Protein AF-A0A2E7H9C2-F1 (afdb_monomer)

pLDDT: mean 80.18, std 17.31, range [38.19, 96.38]

Solvent-accessible surface area (backbone atoms only — not comparable to full-atom values): 8524 Å² total; per-residue (Å²): 131,88,81,75,85,48,70,63,47,71,65,43,52,53,50,39,52,52,50,40,55,50,52,52,50,52,54,51,49,31,73,71,43,89,61,72,64,48,72,54,57,83,50,72,47,76,43,76,52,49,62,46,78,76,65,70,50,85,51,72,70,55,52,54,50,48,55,49,40,53,49,53,40,32,76,72,52,27,32,47,80,37,50,78,43,101,85,47,60,68,40,28,37,26,42,30,72,61,22,54,49,48,24,54,53,50,51,51,34,56,74,71,67,46,53,87,79,56,48,32,51,66,49,53,61,43,57,46,60,53,50,63,59,59,69,66,66,68,76,74,73,78,77,84,85,126

Nearest PDB structures (foldseek):
  1yyv-assembly1_B  TM=6.062E-01  e=1.058E-01  Salmonella enterica subsp. enterica serovar Typhimurium str. LT2
  4rgr-assembly1_A  TM=4.560E-01  e=7.244E-02  Acinetobacter baylyi ADP1
  5cyv-assembly1_B  TM=5.109E-01  e=3.989E-01  Rhodococcus jostii RHA1
  2fbh-assembly1_A  TM=4.195E-01  e=2.563E-01  Pseudomonas aeruginosa
  3q5f-assembly1_B  TM=5.216E-01  e=7.045E-01  Salmonella enterica subsp. enterica serovar Typhimurium

Foldseek 3Di:
DPPPWDFQDPLLLLVLVLVVVVLVVLVVCLVPDPDCSVVDDQQVDWAFDDCCVSPVDPDPVVVVVNVVSVVVCVVVVQKDFDAPDPPHDRTTIGGDPVNVQLSVLSVVCVVVVVVVVRGTVVSSVVVVVVVVVVVPPPVPPPPPDD

Structure (mmCIF, N/CA/C/O backbone):
data_AF-A0A2E7H9C2-F1
#
_entry.id   AF-A0A2E7H9C2-F1
#
loop_
_atom_site.group_PDB
_atom_site.id
_atom_site.type_symbol
_atom_site.label_atom_id
_atom_site.label_alt_id
_atom_site.label_comp_id
_atom_site.label_asym_id
_atom_site.label_entity_id
_atom_site.label_seq_id
_atom_site.pdbx_PDB_ins_code
_atom_site.Cartn_x
_atom_site.Cartn_y
_atom_site.Cartn_z
_atom_site.occupancy
_atom_site.B_iso_or_equiv
_atom_site.auth_seq_id
_atom_site.auth_comp_id
_atom_site.auth_asym_id
_atom_site.auth_atom_id
_atom_site.pdbx_PDB_model_num
ATOM 1 N N . MET A 1 1 ? -21.115 -3.911 -6.711 1.00 40.00 1 MET A N 1
ATOM 2 C CA . MET A 1 1 ? -19.843 -4.028 -5.960 1.00 40.00 1 MET A CA 1
ATOM 3 C C . MET A 1 1 ? -20.123 -4.608 -4.580 1.00 40.00 1 MET A C 1
ATOM 5 O O . MET A 1 1 ? -21.085 -4.186 -3.949 1.00 40.00 1 MET A O 1
ATOM 9 N N . LYS A 1 2 ? -19.351 -5.605 -4.121 1.00 38.19 2 LYS A N 1
ATOM 10 C CA . LYS A 1 2 ? -19.465 -6.112 -2.742 1.00 38.19 2 LYS A CA 1
ATOM 11 C C . LYS A 1 2 ? -18.921 -5.033 -1.802 1.00 38.19 2 LYS A C 1
ATOM 13 O O . LYS A 1 2 ? -17.717 -4.818 -1.775 1.00 38.19 2 LYS A O 1
ATOM 18 N N . LYS A 1 3 ? -19.801 -4.354 -1.061 1.00 41.44 3 LYS A N 1
ATOM 19 C CA . LYS A 1 3 ? -19.412 -3.408 -0.006 1.00 41.44 3 LYS A CA 1
ATOM 20 C C . LYS A 1 3 ? -18.798 -4.204 1.144 1.00 41.44 3 LYS A C 1
ATOM 22 O O . LYS A 1 3 ? -19.516 -4.762 1.974 1.00 41.44 3 LYS A O 1
ATOM 27 N N . PHE A 1 4 ? -17.477 -4.342 1.148 1.00 47.00 4 PHE A N 1
ATOM 28 C CA . PHE A 1 4 ? -16.768 -4.914 2.284 1.00 47.00 4 PHE A CA 1
ATOM 29 C C . PHE A 1 4 ? -16.850 -3.907 3.435 1.00 47.00 4 PHE A C 1
ATOM 31 O O . PHE A 1 4 ? -16.056 -2.978 3.516 1.00 47.00 4 PHE A O 1
ATOM 38 N N . ARG A 1 5 ? -17.816 -4.086 4.339 1.00 54.50 5 ARG A N 1
ATOM 39 C CA . ARG A 1 5 ? -17.854 -3.355 5.610 1.00 54.50 5 ARG A CA 1
ATOM 40 C C . ARG A 1 5 ? -16.732 -3.888 6.491 1.00 54.50 5 ARG A C 1
ATOM 42 O O . ARG A 1 5 ? -16.794 -5.030 6.941 1.00 54.50 5 ARG A O 1
ATOM 49 N N . GLY A 1 6 ? -15.688 -3.099 6.703 1.00 68.94 6 GLY A N 1
ATOM 50 C CA . GLY A 1 6 ? -14.567 -3.520 7.534 1.00 68.94 6 GLY A CA 1
ATOM 51 C C . GLY A 1 6 ? -13.806 -2.332 8.090 1.00 68.94 6 GLY A C 1
ATOM 52 O O . GLY A 1 6 ? -13.495 -1.402 7.346 1.00 68.94 6 GLY A O 1
ATOM 53 N N . LYS A 1 7 ? -13.497 -2.398 9.388 1.00 82.88 7 LYS A N 1
ATOM 54 C CA . LYS A 1 7 ? -12.531 -1.501 10.023 1.00 82.88 7 LYS A CA 1
ATOM 55 C C . LYS A 1 7 ? -11.180 -1.617 9.319 1.00 82.88 7 LYS A C 1
ATOM 57 O O . LYS A 1 7 ? -10.784 -2.715 8.916 1.00 82.88 7 LYS A O 1
ATOM 62 N N . ILE A 1 8 ? -10.472 -0.503 9.210 1.00 87.12 8 ILE A N 1
ATOM 63 C CA . ILE A 1 8 ? -9.101 -0.458 8.717 1.00 87.12 8 ILE A CA 1
ATOM 64 C C . ILE A 1 8 ? -8.202 -0.926 9.861 1.00 87.12 8 ILE A C 1
ATOM 66 O O . ILE A 1 8 ? -8.092 -0.282 10.900 1.00 87.12 8 ILE A O 1
ATOM 70 N N . SER A 1 9 ? -7.585 -2.090 9.696 1.00 91.25 9 SER A N 1
ATOM 71 C CA . SER A 1 9 ? -6.626 -2.620 10.671 1.00 91.25 9 SER A CA 1
ATOM 72 C C . SER A 1 9 ? -5.330 -1.807 10.684 1.00 91.25 9 SER A C 1
ATOM 74 O O . SER A 1 9 ? -4.951 -1.242 9.660 1.00 91.25 9 SER A O 1
ATOM 76 N N . SER A 1 10 ? -4.586 -1.836 11.794 1.00 90.94 10 SER A N 1
ATOM 77 C CA . SER A 1 10 ? -3.263 -1.195 11.885 1.00 90.94 10 SER A CA 1
ATOM 78 C C . SER A 1 10 ? -2.330 -1.614 10.747 1.00 90.94 10 SER A C 1
ATOM 80 O O . SER A 1 10 ? -1.752 -0.776 10.077 1.00 90.94 10 SER A O 1
ATOM 82 N N . THR A 1 11 ? -2.291 -2.906 10.411 1.00 93.62 11 THR A N 1
ATOM 83 C CA . THR A 1 11 ? -1.487 -3.406 9.283 1.00 93.62 11 THR A CA 1
ATOM 84 C C . THR A 1 11 ? -1.940 -2.858 7.929 1.00 93.62 11 THR A C 1
ATOM 86 O O . THR A 1 11 ? -1.126 -2.713 7.026 1.00 93.62 11 THR A O 1
ATOM 89 N N . GLN A 1 12 ? -3.232 -2.578 7.743 1.00 93.88 12 GLN A N 1
ATOM 90 C CA . GLN A 1 12 ? -3.695 -1.912 6.523 1.00 93.88 12 GLN A CA 1
ATOM 91 C C . GLN A 1 12 ? -3.286 -0.439 6.512 1.00 93.88 12 GLN A C 1
ATOM 93 O O . GLN A 1 12 ? -2.855 0.022 5.464 1.00 93.88 12 GLN A O 1
ATOM 98 N N . ARG A 1 13 ? -3.346 0.258 7.655 1.00 93.19 13 ARG A N 1
ATOM 99 C CA . ARG A 1 13 ? -2.834 1.633 7.798 1.00 93.19 13 ARG A CA 1
ATOM 100 C C . ARG A 1 13 ? -1.343 1.704 7.452 1.00 93.19 13 ARG A C 1
ATOM 102 O O . ARG A 1 13 ? -0.955 2.534 6.640 1.00 93.19 13 ARG A O 1
ATOM 109 N N . ASP A 1 14 ? -0.539 0.761 7.948 1.00 94.38 14 ASP A N 1
ATOM 110 C CA . ASP A 1 14 ? 0.889 0.670 7.612 1.00 94.38 14 ASP A CA 1
ATOM 111 C C . ASP A 1 14 ? 1.111 0.499 6.104 1.00 94.38 14 ASP A C 1
ATOM 113 O O . ASP A 1 14 ? 1.962 1.162 5.512 1.00 94.38 14 ASP A O 1
ATOM 117 N N . ILE A 1 15 ? 0.335 -0.382 5.459 1.00 95.88 15 ILE A N 1
ATOM 118 C CA . ILE A 1 15 ? 0.437 -0.595 4.011 1.00 95.88 15 ILE A CA 1
ATOM 119 C C . ILE A 1 15 ? -0.008 0.658 3.247 1.00 95.88 15 ILE A C 1
ATOM 121 O O . ILE A 1 15 ? 0.640 1.000 2.265 1.00 95.88 15 ILE A O 1
ATOM 125 N N . LEU A 1 16 ? -1.051 1.369 3.688 1.00 94.81 16 LEU A N 1
ATOM 126 C CA . LEU A 1 16 ? -1.471 2.635 3.074 1.00 94.81 16 LEU A CA 1
ATOM 127 C C . LEU A 1 16 ? -0.368 3.700 3.174 1.00 94.81 16 LEU A C 1
ATOM 129 O O . LEU A 1 16 ? -0.080 4.366 2.182 1.00 94.81 16 LEU A O 1
ATOM 133 N N . MET A 1 17 ? 0.321 3.802 4.313 1.00 95.44 17 MET A N 1
ATOM 134 C CA . MET A 1 17 ? 1.477 4.698 4.458 1.00 95.44 17 MET A CA 1
ATOM 135 C C . MET A 1 17 ? 2.664 4.270 3.591 1.00 95.44 17 MET A C 1
ATOM 137 O O . MET A 1 17 ? 3.326 5.106 2.977 1.00 95.44 17 MET A O 1
ATOM 141 N N . TRP A 1 18 ? 2.914 2.967 3.465 1.00 96.31 18 TRP A N 1
ATOM 142 C CA . TRP A 1 18 ? 3.904 2.458 2.516 1.00 96.31 18 TRP A CA 1
ATOM 143 C C . TRP A 1 18 ? 3.538 2.811 1.069 1.00 96.31 18 TRP A C 1
ATOM 145 O O . TRP A 1 18 ? 4.410 3.229 0.305 1.00 96.31 18 TRP A O 1
ATOM 155 N N . MET A 1 19 ? 2.261 2.704 0.689 1.00 96.31 19 MET A N 1
ATOM 156 C CA . MET A 1 19 ? 1.802 3.116 -0.637 1.00 96.31 19 MET A CA 1
ATOM 157 C C . MET A 1 19 ? 2.037 4.614 -0.861 1.00 96.31 19 MET A C 1
ATOM 159 O O . MET A 1 19 ? 2.538 4.996 -1.917 1.00 96.31 19 MET A O 1
ATOM 163 N N . TRP A 1 20 ? 1.743 5.448 0.141 1.00 95.81 20 TRP A N 1
ATOM 164 C CA . TRP A 1 20 ? 1.955 6.896 0.082 1.00 95.81 20 TRP A CA 1
ATOM 165 C C . TRP A 1 20 ? 3.422 7.250 -0.159 1.00 95.81 20 TRP A C 1
ATOM 167 O O . TRP A 1 20 ? 3.743 7.995 -1.086 1.00 95.81 20 TRP A O 1
ATOM 177 N N . ASN A 1 21 ? 4.325 6.639 0.608 1.00 95.19 21 ASN A N 1
ATOM 178 C CA . ASN A 1 21 ? 5.761 6.856 0.461 1.00 95.19 21 ASN A CA 1
ATOM 179 C C . ASN A 1 21 ? 6.257 6.479 -0.941 1.00 95.19 21 ASN A C 1
ATOM 181 O O . ASN A 1 21 ? 7.028 7.225 -1.543 1.00 95.19 21 ASN A O 1
ATOM 185 N N . ASN A 1 22 ? 5.780 5.363 -1.499 1.00 95.31 22 ASN A N 1
ATOM 186 C CA . ASN A 1 22 ? 6.138 4.970 -2.862 1.00 95.31 22 ASN A CA 1
ATOM 187 C C . ASN A 1 22 ? 5.566 5.925 -3.915 1.00 95.31 22 ASN A C 1
ATOM 189 O O . ASN A 1 22 ? 6.254 6.237 -4.882 1.00 95.31 22 ASN A O 1
ATOM 193 N N . LEU A 1 23 ? 4.355 6.446 -3.716 1.00 93.75 23 LEU A N 1
ATOM 194 C CA . LEU A 1 23 ? 3.771 7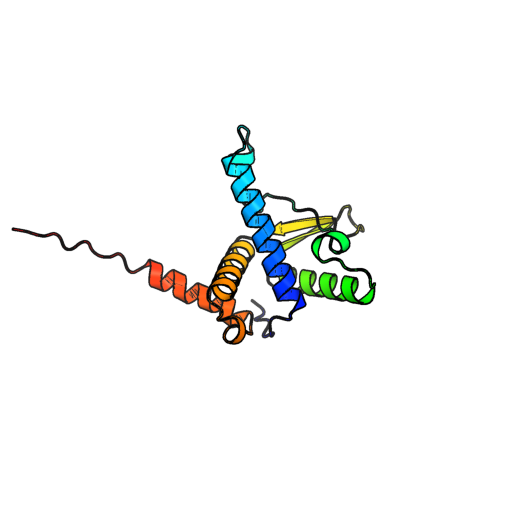.430 -4.625 1.00 93.75 23 LEU A CA 1
ATOM 195 C C . LEU A 1 23 ? 4.564 8.750 -4.634 1.00 93.75 23 LEU A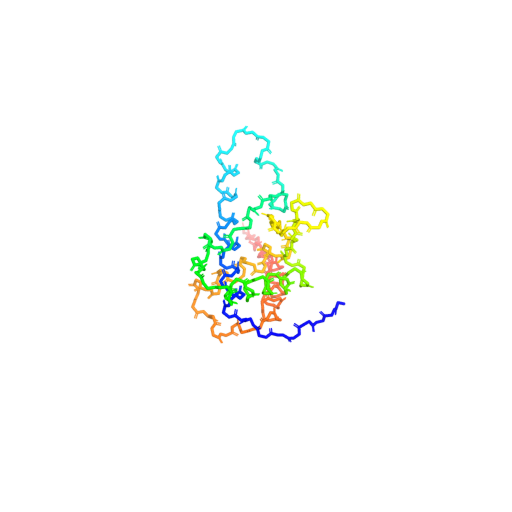 C 1
ATOM 197 O O . LEU A 1 23 ? 4.770 9.338 -5.699 1.00 93.75 23 LEU A O 1
ATOM 201 N N . ILE A 1 24 ? 5.064 9.192 -3.474 1.00 93.06 24 ILE A N 1
ATOM 202 C CA . ILE A 1 24 ? 5.979 10.341 -3.383 1.00 93.06 24 ILE A CA 1
ATOM 203 C C . ILE A 1 24 ? 7.273 10.059 -4.155 1.00 93.06 24 ILE A C 1
ATOM 205 O O . ILE A 1 24 ? 7.752 10.935 -4.876 1.00 93.06 24 ILE A O 1
ATOM 209 N N . LEU A 1 25 ? 7.850 8.862 -4.007 1.00 91.25 25 LEU A N 1
ATOM 210 C CA . LEU A 1 25 ? 9.079 8.481 -4.710 1.00 91.25 25 LEU A CA 1
ATOM 211 C C . LEU A 1 25 ? 8.881 8.478 -6.228 1.00 91.25 25 LEU A C 1
ATOM 213 O O . LEU A 1 25 ? 9.663 9.117 -6.925 1.00 91.25 25 LEU A O 1
ATOM 217 N N . ILE A 1 26 ? 7.797 7.868 -6.713 1.00 89.81 26 ILE A N 1
ATOM 218 C CA . ILE A 1 26 ? 7.417 7.876 -8.133 1.00 89.81 26 ILE A CA 1
ATOM 219 C C . ILE A 1 26 ? 7.270 9.314 -8.639 1.00 89.81 26 ILE A C 1
ATOM 221 O O . ILE A 1 26 ? 7.836 9.678 -9.667 1.00 89.81 26 ILE A O 1
ATOM 225 N N . SER A 1 27 ? 6.564 10.167 -7.892 1.00 87.00 27 SER A N 1
ATOM 226 C CA . SER A 1 27 ? 6.367 11.571 -8.272 1.00 87.00 27 SER A CA 1
ATOM 227 C C . SER A 1 27 ? 7.697 12.325 -8.381 1.00 87.00 27 SER A C 1
ATOM 229 O O . SER A 1 27 ? 7.911 13.075 -9.333 1.00 87.00 27 SER A O 1
ATOM 231 N N . LYS A 1 28 ? 8.619 12.105 -7.434 1.00 87.88 28 LYS A N 1
ATOM 232 C CA . LYS A 1 28 ? 9.963 12.700 -7.460 1.00 87.88 28 LYS A CA 1
ATOM 233 C C . LYS A 1 28 ? 10.782 12.196 -8.645 1.00 87.88 28 LYS A C 1
ATOM 235 O O . LYS A 1 28 ? 11.403 13.008 -9.321 1.00 87.88 28 LYS A O 1
ATOM 240 N N . GLU A 1 29 ? 10.760 10.894 -8.910 1.00 86.06 29 GLU A N 1
ATOM 241 C CA . GLU A 1 29 ? 11.479 10.274 -10.026 1.00 86.06 29 GLU A CA 1
ATOM 242 C C . GLU A 1 29 ? 10.972 10.781 -11.382 1.00 86.06 29 GLU A C 1
ATOM 244 O O . GLU A 1 29 ? 11.765 11.103 -12.263 1.00 86.06 29 GLU A O 1
ATOM 249 N N . LYS A 1 30 ? 9.656 10.961 -11.537 1.00 86.19 30 LYS A N 1
ATOM 250 C CA . LYS A 1 30 ? 9.067 11.547 -12.750 1.00 86.19 30 LYS A CA 1
ATOM 251 C C . LYS A 1 30 ? 9.505 12.992 -12.982 1.00 86.19 30 LYS A C 1
ATOM 253 O O . LYS A 1 30 ? 9.744 13.370 -14.125 1.00 86.19 30 LYS A O 1
ATOM 258 N N . LEU A 1 31 ? 9.617 13.791 -11.918 1.00 84.31 31 LEU A N 1
ATOM 259 C CA . LEU A 1 31 ? 10.073 15.184 -12.005 1.00 84.31 31 LEU A CA 1
ATOM 260 C C . LEU A 1 31 ? 11.554 15.295 -12.384 1.00 84.31 31 LEU A C 1
ATOM 262 O O . LEU A 1 31 ? 11.944 16.265 -13.031 1.00 84.31 31 LEU A O 1
ATOM 266 N N . THR A 1 32 ? 12.377 14.330 -11.971 1.00 83.88 32 THR A N 1
ATOM 267 C CA . THR A 1 32 ? 13.823 14.339 -12.228 1.00 83.88 32 THR A CA 1
ATOM 268 C C . THR A 1 32 ? 14.232 13.521 -13.453 1.00 83.88 32 THR A C 1
ATOM 270 O O . THR A 1 32 ? 15.359 13.677 -13.927 1.00 83.88 32 THR A O 1
ATOM 273 N N . SER A 1 33 ? 13.344 12.684 -14.002 1.00 81.00 33 SER A N 1
ATOM 274 C CA . SER A 1 33 ? 13.634 11.888 -15.196 1.00 81.00 33 SER A CA 1
ATOM 275 C C . SER A 1 33 ? 13.691 12.749 -16.462 1.00 81.00 33 SER A C 1
ATOM 277 O O . SER A 1 33 ? 12.800 13.541 -16.773 1.00 81.00 33 SER A O 1
ATOM 279 N N . SER A 1 34 ? 14.749 12.535 -17.245 1.00 77.75 34 SER A N 1
ATOM 280 C CA . SER A 1 34 ? 14.891 13.074 -18.602 1.00 77.75 34 SER A CA 1
ATOM 281 C C . SER A 1 34 ? 14.322 12.139 -19.681 1.00 77.75 34 SER A C 1
ATOM 283 O O . SER A 1 34 ? 14.191 12.557 -20.833 1.00 77.75 34 SER A O 1
ATOM 285 N N . GLY A 1 35 ? 13.962 10.904 -19.312 1.00 77.81 35 GLY A N 1
ATOM 286 C CA . GLY A 1 35 ? 13.497 9.844 -20.203 1.00 77.81 35 GLY A CA 1
ATOM 287 C C . GLY A 1 35 ? 11.977 9.778 -20.366 1.00 77.81 35 GLY A C 1
ATOM 288 O O . GLY A 1 35 ? 11.248 10.745 -20.126 1.00 77.81 35 GLY A O 1
ATOM 289 N N . SER A 1 36 ? 11.491 8.624 -20.828 1.00 77.12 36 SER A N 1
ATOM 290 C CA . SER A 1 36 ? 10.060 8.360 -21.038 1.00 77.12 36 SER A CA 1
ATOM 291 C C . SER A 1 36 ? 9.277 8.171 -19.738 1.00 77.12 36 SER A C 1
ATOM 293 O O . SER A 1 36 ? 8.054 8.278 -19.747 1.00 77.12 36 SER A O 1
ATOM 295 N N . GLU A 1 37 ? 9.961 7.927 -18.619 1.00 73.62 37 GLU A N 1
ATOM 296 C CA . GLU A 1 37 ? 9.359 7.642 -17.313 1.00 73.62 37 GLU A CA 1
ATOM 297 C C . GLU A 1 37 ? 8.491 8.802 -16.818 1.00 73.62 37 GLU A C 1
ATOM 299 O O . GLU A 1 37 ? 7.462 8.580 -16.186 1.00 73.62 37 GLU A O 1
ATOM 304 N N . LYS A 1 38 ? 8.837 10.044 -17.184 1.00 77.19 38 LYS A N 1
ATOM 305 C CA . LYS A 1 38 ? 8.047 11.239 -16.849 1.00 77.19 38 LYS A CA 1
ATOM 306 C C . LYS A 1 38 ? 6.623 11.217 -17.422 1.00 77.19 38 LYS A C 1
ATOM 308 O O . LYS A 1 38 ? 5.751 11.907 -16.901 1.00 77.19 38 LYS A O 1
ATOM 313 N N . PHE A 1 39 ? 6.391 10.436 -18.479 1.00 79.38 39 PHE A N 1
ATOM 314 C CA . PHE A 1 39 ? 5.099 10.313 -19.155 1.00 79.38 39 PHE A CA 1
ATOM 315 C C . PHE A 1 39 ? 4.319 9.053 -18.771 1.00 79.38 39 PHE A C 1
ATOM 317 O O . PHE A 1 39 ? 3.190 8.896 -19.228 1.00 79.38 39 PHE A O 1
ATOM 324 N N . LEU A 1 40 ? 4.899 8.159 -17.964 1.00 83.62 40 LEU A N 1
ATOM 325 C CA . LEU A 1 40 ? 4.190 6.972 -17.487 1.00 83.62 40 LEU A CA 1
ATOM 326 C C . LEU A 1 40 ? 3.045 7.382 -16.561 1.00 83.62 40 LEU A C 1
ATOM 328 O O . LEU A 1 40 ? 3.196 8.312 -15.762 1.00 83.62 40 LEU A O 1
ATOM 332 N N . ASP A 1 41 ? 1.907 6.695 -16.647 1.00 85.94 41 ASP A N 1
ATOM 333 C CA . ASP A 1 41 ? 0.834 6.866 -15.669 1.00 85.94 41 ASP A CA 1
ATOM 334 C C . ASP A 1 41 ? 1.342 6.349 -14.309 1.00 85.94 41 ASP A C 1
ATOM 336 O O . ASP A 1 41 ? 2.124 5.400 -14.238 1.00 85.94 41 ASP A O 1
ATOM 340 N N . ASP A 1 42 ? 0.928 6.973 -13.205 1.00 85.44 42 ASP A N 1
ATOM 341 C CA . ASP A 1 42 ? 1.338 6.545 -11.858 1.00 85.44 42 ASP A CA 1
ATOM 342 C C . ASP A 1 42 ? 0.933 5.079 -11.582 1.00 85.44 42 ASP A C 1
ATOM 344 O O . ASP A 1 42 ? 1.556 4.390 -10.773 1.00 85.44 42 ASP A O 1
ATOM 348 N N . THR A 1 43 ? -0.088 4.580 -12.287 1.00 89.81 43 THR A N 1
ATOM 349 C CA . THR A 1 43 ? -0.559 3.189 -12.223 1.00 89.81 43 THR A CA 1
ATOM 350 C C . THR A 1 43 ? 0.321 2.184 -12.980 1.00 89.81 43 THR A C 1
ATOM 352 O O . THR A 1 43 ? 0.228 0.977 -12.725 1.00 89.81 43 THR A O 1
ATOM 355 N N . ASP A 1 44 ? 1.216 2.651 -13.857 1.00 87.81 44 ASP A N 1
ATOM 356 C CA . ASP A 1 44 ? 2.106 1.794 -14.653 1.00 87.81 44 ASP A CA 1
ATOM 357 C C . ASP A 1 44 ? 3.339 1.323 -13.866 1.00 87.81 44 ASP A C 1
ATOM 359 O O . ASP A 1 44 ? 3.996 0.346 -14.244 1.00 87.81 44 ASP A O 1
ATOM 363 N N . PHE A 1 45 ? 3.644 1.973 -12.740 1.00 89.44 45 PHE A N 1
ATOM 364 C CA . PHE A 1 45 ? 4.823 1.664 -11.938 1.00 89.44 45 PHE A CA 1
ATOM 365 C C . PHE A 1 45 ? 4.707 0.305 -11.235 1.00 89.44 45 PHE A C 1
ATOM 367 O O . PHE A 1 45 ? 3.694 -0.050 -10.623 1.00 89.44 45 PHE A O 1
ATOM 374 N N . LEU A 1 46 ? 5.796 -0.464 -11.307 1.00 91.50 46 LEU A N 1
ATOM 375 C CA . LEU A 1 46 ? 5.963 -1.732 -10.605 1.00 91.50 46 LEU A CA 1
ATOM 376 C C . LEU A 1 46 ? 6.813 -1.525 -9.361 1.00 91.50 46 LEU A C 1
ATOM 378 O O . LEU A 1 46 ? 8.033 -1.417 -9.440 1.00 91.50 46 LEU A O 1
ATOM 382 N N . ILE A 1 47 ? 6.167 -1.533 -8.203 1.00 93.31 47 ILE A N 1
ATOM 383 C CA . ILE A 1 47 ? 6.839 -1.338 -6.925 1.00 93.31 47 ILE A CA 1
ATOM 384 C C . ILE A 1 47 ? 7.239 -2.708 -6.369 1.00 93.31 47 ILE A C 1
ATOM 386 O O . ILE A 1 47 ? 6.362 -3.565 -6.206 1.00 93.31 47 ILE A O 1
ATOM 390 N N . PRO A 1 48 ? 8.527 -2.955 -6.068 1.00 92.81 48 PRO A N 1
ATOM 391 C CA . PRO A 1 48 ? 8.957 -4.192 -5.428 1.00 92.81 48 PRO A CA 1
ATOM 392 C C . PRO A 1 48 ? 8.227 -4.430 -4.101 1.00 92.81 48 PRO A C 1
ATOM 394 O O . PRO A 1 48 ? 8.167 -3.561 -3.234 1.00 92.81 48 PRO A O 1
ATOM 397 N N . TRP A 1 49 ? 7.680 -5.633 -3.925 1.00 93.06 49 TRP A N 1
ATOM 398 C CA . TRP A 1 49 ? 7.029 -6.042 -2.685 1.00 93.06 49 TRP A CA 1
ATOM 399 C C . TRP A 1 49 ? 7.992 -6.842 -1.810 1.00 93.06 49 TRP A C 1
ATOM 401 O O . TRP A 1 49 ? 8.078 -8.069 -1.897 1.00 93.06 49 TRP A O 1
ATOM 411 N N . THR A 1 50 ? 8.696 -6.135 -0.930 1.00 89.94 50 THR A N 1
ATOM 412 C CA . THR A 1 50 ? 9.625 -6.710 0.049 1.00 89.94 50 THR A CA 1
ATOM 413 C C . THR A 1 50 ? 9.158 -6.383 1.471 1.00 89.94 50 THR A C 1
ATOM 415 O O . THR A 1 50 ? 9.681 -5.480 2.121 1.00 89.94 50 THR A O 1
ATOM 418 N N . PRO A 1 51 ? 8.150 -7.098 2.010 1.00 86.19 51 PRO A N 1
ATOM 419 C CA . PRO A 1 51 ? 7.526 -6.726 3.280 1.00 86.19 51 PRO A CA 1
ATOM 420 C C . PRO A 1 51 ? 8.470 -6.832 4.483 1.00 86.19 51 PRO A C 1
ATOM 422 O O . PRO A 1 51 ? 8.253 -6.152 5.479 1.00 86.19 51 PRO A O 1
ATOM 425 N N . ASN A 1 52 ? 9.514 -7.662 4.406 1.00 86.81 52 ASN A N 1
ATOM 426 C CA . ASN A 1 52 ? 10.523 -7.725 5.466 1.00 86.81 52 ASN A CA 1
ATOM 427 C C . ASN A 1 52 ? 11.272 -6.396 5.571 1.00 86.81 52 ASN A C 1
ATOM 429 O O . ASN A 1 52 ? 11.383 -5.863 6.667 1.00 86.81 52 ASN A O 1
ATOM 433 N N . ASP A 1 53 ? 11.706 -5.857 4.434 1.00 86.50 53 ASP A N 1
ATOM 434 C CA . ASP A 1 53 ? 12.499 -4.629 4.373 1.00 86.50 53 ASP A CA 1
ATOM 435 C C . ASP A 1 53 ? 11.603 -3.401 4.570 1.00 86.50 53 ASP A C 1
ATOM 437 O O . ASP A 1 53 ? 11.961 -2.463 5.272 1.00 86.50 53 ASP A O 1
ATOM 441 N N . SER A 1 54 ? 10.396 -3.435 3.996 1.00 86.12 54 SER A N 1
ATOM 442 C CA . SER A 1 54 ? 9.445 -2.318 4.019 1.00 86.12 54 SER A CA 1
ATOM 443 C C . SER A 1 54 ? 8.814 -2.073 5.394 1.00 86.12 54 SER A C 1
ATOM 445 O O . SER A 1 54 ? 8.444 -0.942 5.690 1.00 86.12 54 SER A O 1
ATOM 447 N N . PHE A 1 55 ? 8.659 -3.117 6.218 1.00 88.81 55 PHE A N 1
ATOM 448 C CA . PHE A 1 55 ? 7.959 -3.034 7.511 1.00 88.81 55 PHE A CA 1
ATOM 449 C C . PHE A 1 55 ? 8.761 -3.617 8.684 1.00 88.81 55 PHE A C 1
ATOM 451 O O . PHE A 1 55 ? 8.202 -3.812 9.760 1.00 88.81 55 PHE A O 1
ATOM 458 N N . ASN A 1 56 ? 10.048 -3.918 8.482 1.00 86.62 56 ASN A N 1
ATOM 459 C CA . ASN A 1 56 ? 10.943 -4.501 9.486 1.00 86.62 56 ASN A CA 1
ATOM 460 C C . ASN A 1 56 ? 10.354 -5.757 10.172 1.00 86.62 56 ASN A C 1
ATOM 462 O O . ASN A 1 56 ? 10.177 -5.816 11.389 1.00 86.62 56 ASN A O 1
ATOM 466 N N . LEU A 1 57 ? 9.959 -6.753 9.366 1.00 85.94 57 LEU A N 1
ATOM 467 C CA . LEU A 1 57 ? 9.245 -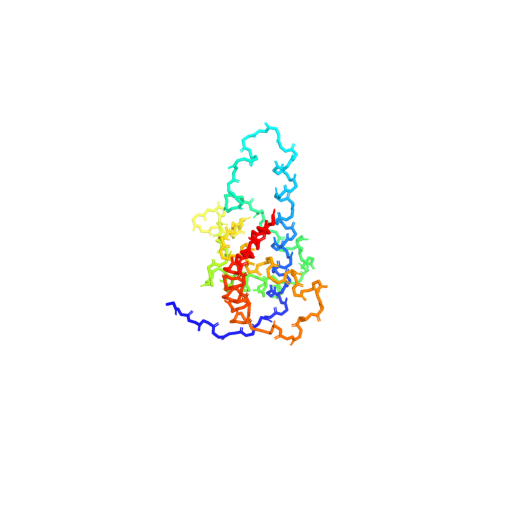7.944 9.848 1.00 85.94 57 LEU A CA 1
ATOM 468 C C . LEU A 1 57 ? 10.181 -9.124 10.124 1.00 85.94 57 LEU A C 1
ATOM 470 O O . LEU A 1 57 ? 10.525 -9.889 9.214 1.00 85.94 57 LEU A O 1
ATOM 474 N N . ASP A 1 58 ? 10.462 -9.371 11.400 1.00 79.94 58 ASP A N 1
ATOM 475 C CA . ASP A 1 58 ? 11.269 -10.522 11.823 1.00 79.94 58 ASP A CA 1
ATOM 476 C C . ASP A 1 58 ? 10.448 -11.815 11.927 1.00 79.94 58 ASP A C 1
ATOM 478 O O . ASP A 1 58 ? 10.882 -12.901 11.526 1.00 79.94 58 ASP A O 1
ATOM 482 N N . LEU A 1 59 ? 9.208 -11.724 12.418 1.00 78.50 59 LEU A N 1
ATOM 483 C CA . LEU A 1 59 ? 8.397 -12.898 12.736 1.00 78.50 59 LEU A CA 1
ATOM 484 C C . LEU A 1 59 ? 7.522 -13.347 11.559 1.00 78.50 59 LEU A C 1
ATOM 486 O O . LEU A 1 59 ? 6.788 -12.574 10.942 1.00 78.50 59 LEU A O 1
ATOM 490 N N . LYS A 1 60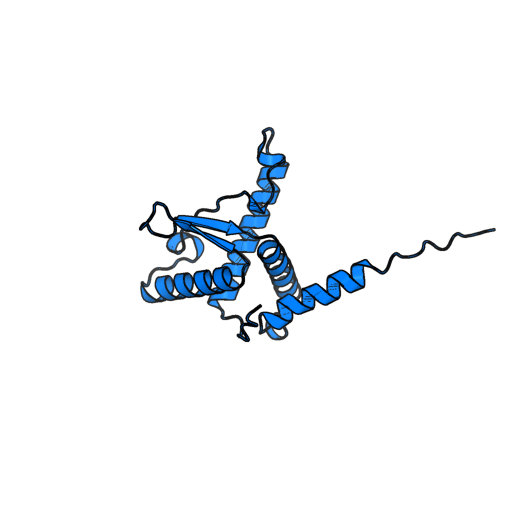 ? 7.487 -14.663 11.309 1.00 81.19 60 LYS A N 1
ATOM 491 C CA . LYS A 1 60 ? 6.657 -15.280 10.252 1.00 81.19 60 LYS A CA 1
ATOM 492 C C . LYS A 1 60 ? 5.161 -14.948 10.378 1.00 81.19 60 LYS A C 1
ATOM 494 O O . LYS A 1 60 ? 4.472 -14.826 9.365 1.00 81.19 60 LYS A O 1
ATOM 499 N N . LYS A 1 61 ? 4.647 -14.805 11.607 1.00 84.50 61 LYS A N 1
ATOM 500 C CA . LYS A 1 61 ? 3.236 -14.459 11.862 1.00 84.50 61 LYS A CA 1
ATOM 501 C C . LYS A 1 61 ? 2.873 -13.082 11.294 1.00 84.50 61 LYS A C 1
ATOM 503 O O . LYS A 1 61 ? 1.797 -12.934 10.716 1.00 84.50 61 LYS A O 1
ATOM 508 N N . ASP A 1 62 ? 3.790 -12.123 11.383 1.00 87.00 62 ASP A N 1
ATOM 509 C CA . ASP A 1 62 ? 3.558 -10.758 10.924 1.00 87.00 62 ASP A CA 1
ATOM 510 C C . ASP A 1 62 ? 3.597 -10.716 9.396 1.00 87.00 62 ASP A C 1
ATOM 512 O O . ASP A 1 62 ? 2.686 -10.176 8.776 1.00 87.00 62 ASP A O 1
ATOM 516 N N . LYS A 1 63 ? 4.516 -11.455 8.762 1.00 85.88 63 LYS A N 1
ATOM 517 C CA . LYS A 1 63 ? 4.550 -11.625 7.293 1.00 85.88 63 LYS A CA 1
ATOM 518 C C . LYS A 1 63 ? 3.220 -12.136 6.731 1.00 85.88 63 LYS A C 1
ATOM 520 O O . LYS A 1 63 ? 2.719 -11.627 5.724 1.00 85.88 63 LYS A O 1
ATOM 525 N N . ASN A 1 64 ? 2.612 -13.116 7.404 1.00 88.31 64 ASN A N 1
ATOM 526 C CA . ASN A 1 64 ? 1.296 -13.634 7.027 1.00 88.31 64 ASN A CA 1
ATOM 527 C C . ASN A 1 64 ? 0.191 -12.582 7.199 1.00 88.31 64 ASN A C 1
ATOM 529 O O . ASN A 1 64 ? -0.712 -12.513 6.365 1.00 88.31 64 ASN A O 1
ATOM 533 N N . ARG A 1 65 ? 0.260 -11.762 8.256 1.00 92.50 65 ARG A N 1
ATOM 534 C CA . ARG A 1 65 ? -0.684 -10.665 8.502 1.00 92.50 65 ARG A CA 1
ATOM 535 C C . ARG A 1 65 ? -0.609 -9.617 7.388 1.00 92.50 65 ARG A C 1
ATOM 537 O O . ARG A 1 65 ? -1.635 -9.358 6.768 1.00 92.50 65 ARG A O 1
ATOM 544 N N . TYR A 1 66 ? 0.584 -9.123 7.048 1.00 93.88 66 TYR A N 1
ATOM 545 C CA . TYR A 1 66 ? 0.774 -8.170 5.941 1.00 93.88 66 TYR A CA 1
ATOM 546 C C . TYR A 1 66 ? 0.336 -8.749 4.596 1.00 93.88 66 TYR A C 1
ATOM 548 O O . TYR A 1 66 ? -0.353 -8.083 3.832 1.00 93.88 66 TYR A O 1
ATOM 556 N N . SER A 1 67 ? 0.642 -10.020 4.326 1.00 91.06 67 SER A N 1
ATOM 557 C CA . SER A 1 67 ? 0.219 -10.678 3.081 1.00 91.06 67 SER A CA 1
ATOM 558 C C . SER A 1 67 ? -1.306 -10.775 2.947 1.00 91.06 67 SER A C 1
ATOM 560 O O . SER A 1 67 ? -1.841 -10.627 1.846 1.00 91.06 67 SER A O 1
ATOM 562 N N . ARG A 1 68 ? -2.021 -11.024 4.055 1.00 92.69 68 ARG A N 1
ATOM 563 C CA . ARG A 1 68 ? -3.493 -11.029 4.083 1.00 92.69 68 ARG A CA 1
ATOM 564 C C . ARG A 1 68 ? -4.055 -9.621 3.928 1.00 92.69 68 ARG A C 1
ATOM 566 O O . ARG A 1 68 ? -4.945 -9.440 3.109 1.00 92.69 68 ARG A O 1
ATOM 573 N N . SER A 1 69 ? -3.508 -8.643 4.646 1.00 94.69 69 SER A N 1
ATOM 574 C CA . SER A 1 69 ? -3.929 -7.243 4.534 1.00 94.69 69 SER A CA 1
ATOM 575 C C . SER A 1 69 ? -3.740 -6.705 3.117 1.00 94.69 69 SER A C 1
ATOM 577 O O . SER A 1 69 ? -4.665 -6.108 2.575 1.00 94.69 69 SER A O 1
ATOM 579 N N . LEU A 1 70 ? -2.608 -7.010 2.473 1.00 95.00 70 LEU A N 1
ATOM 580 C CA . LEU A 1 70 ? -2.358 -6.664 1.074 1.00 95.00 70 LEU A CA 1
ATOM 581 C C . LEU A 1 70 ? -3.389 -7.311 0.136 1.00 95.00 70 LEU A C 1
ATOM 583 O O . LEU A 1 70 ? -3.886 -6.659 -0.776 1.00 95.00 70 LEU A O 1
ATOM 587 N N . LYS A 1 71 ? -3.751 -8.581 0.374 1.00 94.00 71 LYS A N 1
ATOM 588 C CA . LYS A 1 71 ? -4.818 -9.251 -0.386 1.00 94.00 71 LYS A CA 1
ATOM 589 C C . LYS A 1 71 ? -6.166 -8.548 -0.209 1.00 94.00 71 LYS A C 1
ATOM 591 O O . LYS A 1 71 ? -6.886 -8.399 -1.184 1.00 94.00 71 LYS A O 1
ATOM 596 N N . THR A 1 72 ? -6.508 -8.109 1.000 1.00 93.25 72 THR A N 1
ATOM 597 C CA . THR A 1 72 ? -7.757 -7.372 1.239 1.00 93.25 72 THR A CA 1
ATOM 598 C C . THR A 1 72 ? -7.786 -6.040 0.489 1.00 93.25 72 THR A C 1
ATOM 600 O O . THR A 1 72 ? -8.828 -5.678 -0.045 1.00 93.25 72 THR A O 1
ATOM 603 N N . LEU A 1 73 ? -6.662 -5.322 0.413 1.00 94.06 73 LEU A N 1
ATOM 604 C CA . LEU A 1 73 ? -6.565 -4.077 -0.360 1.00 94.06 73 LEU A CA 1
ATOM 605 C C . LEU A 1 73 ? -6.665 -4.332 -1.877 1.00 94.06 73 LEU A C 1
ATOM 607 O O . LEU A 1 73 ? -7.301 -3.557 -2.586 1.00 94.06 73 LEU A O 1
ATOM 611 N N . GLU A 1 74 ? -6.114 -5.447 -2.370 1.00 94.81 74 GLU A N 1
ATOM 612 C CA . GLU A 1 74 ? -6.321 -5.903 -3.756 1.00 94.81 74 GLU A CA 1
ATOM 613 C C . GLU A 1 74 ? -7.791 -6.248 -4.035 1.00 94.81 74 GLU A C 1
ATOM 615 O O . GLU A 1 74 ? -8.347 -5.816 -5.037 1.00 94.81 74 GLU A O 1
ATOM 620 N N . GLU A 1 75 ? -8.451 -6.989 -3.140 1.00 92.94 75 GLU A N 1
ATOM 621 C CA . GLU A 1 75 ? -9.871 -7.353 -3.273 1.00 92.94 75 GLU A CA 1
ATOM 622 C C . GLU A 1 75 ? -10.808 -6.132 -3.250 1.00 92.94 75 GLU A C 1
ATOM 624 O O . GLU A 1 75 ? -11.919 -6.206 -3.778 1.00 92.94 75 GLU A O 1
ATOM 629 N N . ARG A 1 76 ? -10.358 -5.014 -2.667 1.00 89.81 76 ARG A N 1
ATOM 630 C CA . ARG A 1 76 ? -11.036 -3.709 -2.717 1.00 89.81 76 ARG A CA 1
ATOM 631 C C . ARG A 1 76 ? -10.748 -2.910 -3.985 1.00 89.81 76 ARG A C 1
ATOM 633 O O . ARG A 1 76 ? -11.424 -1.921 -4.226 1.00 89.81 76 ARG A O 1
ATOM 640 N N . GLY A 1 77 ? -9.785 -3.341 -4.795 1.00 92.62 77 GLY A N 1
ATOM 641 C CA . GLY A 1 77 ? -9.436 -2.684 -6.048 1.00 92.62 77 GLY A CA 1
ATOM 642 C C . GLY A 1 77 ? -8.450 -1.530 -5.902 1.00 92.62 77 GLY A C 1
ATOM 643 O O . GLY A 1 77 ? -8.341 -0.745 -6.830 1.00 92.62 77 GLY A O 1
ATOM 644 N N . TYR A 1 78 ? -7.712 -1.416 -4.793 1.00 93.88 78 TYR A N 1
ATOM 645 C CA . TYR A 1 78 ? -6.740 -0.326 -4.590 1.00 93.88 78 TYR A CA 1
ATOM 646 C C . TYR A 1 78 ? -5.353 -0.637 -5.167 1.00 93.88 78 TYR A C 1
ATOM 648 O O . TYR A 1 78 ? -4.538 0.241 -5.440 1.00 93.88 78 TYR A O 1
ATOM 656 N N . LEU A 1 79 ? -5.040 -1.913 -5.338 1.00 96.38 79 LEU A N 1
ATOM 657 C CA . LEU A 1 79 ? -3.755 -2.339 -5.868 1.00 96.38 79 LEU A CA 1
ATOM 658 C C . LEU A 1 79 ? -3.890 -3.663 -6.597 1.00 96.38 79 LEU A C 1
ATOM 660 O O . LEU A 1 79 ? -4.853 -4.402 -6.402 1.00 96.38 79 LEU A O 1
ATOM 664 N N . ILE A 1 80 ? -2.888 -3.978 -7.404 1.00 95.81 80 ILE A N 1
ATOM 665 C CA . ILE A 1 80 ? -2.782 -5.235 -8.134 1.00 95.81 80 ILE A CA 1
ATOM 666 C C . ILE A 1 80 ? -1.486 -5.908 -7.705 1.00 95.81 80 ILE A C 1
ATOM 668 O O . ILE A 1 80 ? -0.403 -5.329 -7.828 1.00 95.81 80 ILE A O 1
ATOM 672 N N . ARG A 1 81 ? -1.574 -7.146 -7.211 1.00 94.12 81 ARG A N 1
ATOM 673 C CA . ARG A 1 81 ? -0.393 -7.929 -6.845 1.00 94.12 81 ARG A CA 1
ATOM 674 C C . ARG A 1 81 ? 0.102 -8.705 -8.055 1.00 94.12 81 ARG A C 1
ATOM 676 O O . ARG A 1 81 ? -0.617 -9.510 -8.645 1.00 94.12 81 ARG A O 1
ATOM 683 N N . LYS A 1 82 ? 1.374 -8.526 -8.389 1.00 93.44 82 LYS A N 1
ATOM 684 C CA . LYS A 1 82 ? 2.038 -9.197 -9.508 1.00 93.44 82 LYS A CA 1
ATOM 685 C C . LYS A 1 82 ? 3.047 -10.214 -8.980 1.00 93.44 82 LYS A C 1
ATOM 687 O O . LYS A 1 82 ? 3.822 -9.951 -8.058 1.00 93.44 82 LYS A O 1
ATOM 692 N N . ARG A 1 83 ? 3.002 -11.420 -9.543 1.00 88.56 83 ARG A N 1
ATOM 693 C CA . ARG A 1 83 ? 3.864 -12.546 -9.155 1.00 88.56 83 ARG A CA 1
ATOM 694 C C . ARG A 1 83 ? 5.113 -12.600 -10.025 1.00 88.56 83 ARG A C 1
ATOM 696 O O . ARG A 1 83 ? 5.043 -12.249 -11.196 1.00 88.56 83 ARG A O 1
ATOM 703 N N . SER A 1 84 ? 6.208 -13.137 -9.485 1.00 82.00 84 SER A N 1
ATOM 704 C CA . SER A 1 84 ? 7.435 -13.417 -10.258 1.00 82.00 84 SER A CA 1
ATOM 705 C C . SER A 1 84 ? 7.275 -14.538 -11.300 1.00 82.00 84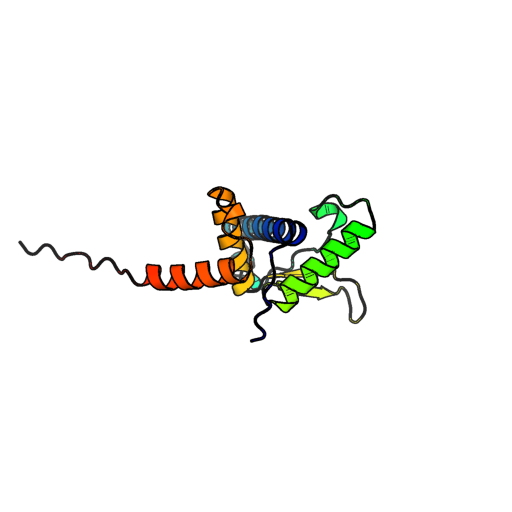 SER A C 1
ATOM 707 O O . SER A 1 84 ? 8.170 -14.770 -12.104 1.00 82.00 84 SER A O 1
ATOM 709 N N . GLY A 1 85 ? 6.139 -15.242 -11.297 1.00 80.06 85 GLY A N 1
ATOM 710 C CA . GLY A 1 85 ? 5.774 -16.276 -12.264 1.00 80.06 85 GLY A CA 1
ATOM 711 C C . GLY A 1 85 ? 4.381 -16.846 -11.975 1.00 80.06 85 GLY A C 1
ATOM 712 O O . GLY A 1 85 ? 3.760 -16.505 -10.966 1.00 80.06 85 GLY A O 1
ATOM 713 N N . GLN A 1 86 ? 3.890 -17.761 -12.819 1.00 77.25 86 GLN A N 1
ATOM 714 C CA . GLN A 1 86 ? 2.504 -18.267 -12.769 1.00 77.25 86 GLN A CA 1
ATOM 715 C C . GLN A 1 86 ? 2.105 -18.862 -11.398 1.00 77.25 86 GLN A C 1
ATOM 717 O O . GLN A 1 86 ? 0.954 -18.764 -10.976 1.00 77.25 86 GLN A O 1
ATOM 722 N N . ARG A 1 87 ? 3.069 -19.439 -10.665 1.00 77.88 87 ARG A N 1
ATOM 723 C CA . ARG A 1 87 ? 2.899 -19.969 -9.296 1.00 77.88 87 ARG A CA 1
ATOM 724 C C . ARG A 1 87 ? 3.872 -19.356 -8.275 1.00 77.88 87 ARG A C 1
ATOM 726 O O . ARG A 1 87 ? 4.020 -19.892 -7.183 1.00 77.88 87 ARG A O 1
ATOM 733 N N . GLY A 1 88 ? 4.524 -18.248 -8.627 1.00 80.25 88 GLY A N 1
ATOM 734 C CA . GLY A 1 88 ? 5.528 -17.586 -7.790 1.00 80.25 88 GLY A CA 1
ATOM 735 C C . GLY A 1 88 ? 4.937 -16.764 -6.642 1.00 80.25 88 GLY A C 1
ATOM 736 O O . GLY A 1 88 ? 3.724 -16.541 -6.569 1.00 80.25 88 GLY A O 1
ATOM 737 N N . ALA A 1 89 ? 5.814 -16.294 -5.753 1.00 85.31 89 ALA A N 1
ATOM 738 C CA . ALA A 1 89 ? 5.464 -15.318 -4.725 1.00 85.31 89 ALA A CA 1
ATOM 739 C C . ALA A 1 89 ? 5.053 -13.976 -5.355 1.00 85.31 89 ALA A C 1
ATOM 741 O O . ALA A 1 89 ? 5.404 -13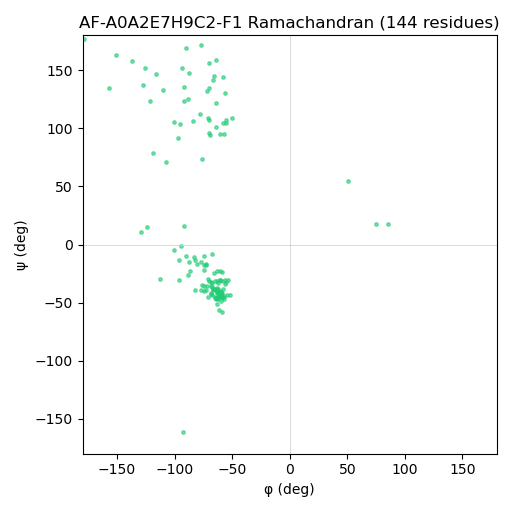.681 -6.502 1.00 85.31 89 ALA A O 1
ATOM 742 N N . ILE A 1 90 ? 4.308 -13.161 -4.600 1.00 88.69 90 ILE A N 1
ATOM 743 C CA . ILE A 1 90 ? 4.089 -11.759 -4.975 1.00 88.69 90 ILE A CA 1
ATOM 744 C C . ILE A 1 90 ? 5.447 -11.062 -4.938 1.00 88.69 90 ILE A C 1
ATOM 746 O O . ILE A 1 90 ? 6.107 -11.085 -3.903 1.00 88.69 90 ILE A O 1
ATOM 750 N N . ALA A 1 91 ? 5.845 -10.485 -6.066 1.00 89.69 91 ALA A N 1
ATOM 751 C CA . ALA A 1 91 ? 7.127 -9.809 -6.229 1.00 89.69 91 ALA A CA 1
ATOM 752 C C . ALA A 1 91 ? 6.953 -8.304 -6.435 1.00 89.69 91 ALA A C 1
ATOM 754 O O . ALA A 1 91 ? 7.814 -7.538 -6.019 1.00 89.69 91 ALA A O 1
ATOM 755 N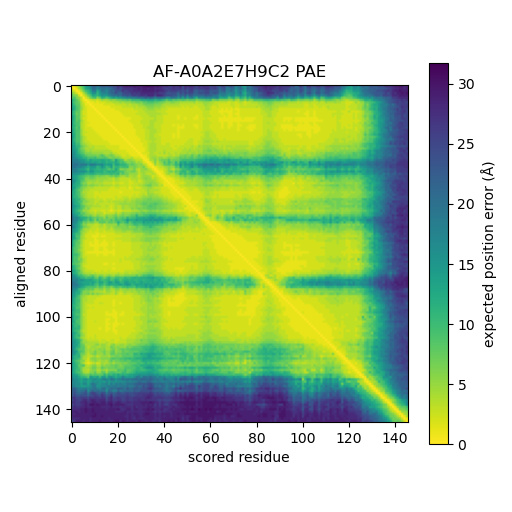 N . TYR A 1 92 ? 5.831 -7.887 -7.029 1.00 94.31 92 TYR A N 1
ATOM 756 C CA . TYR A 1 92 ? 5.548 -6.484 -7.302 1.00 94.31 92 TYR A CA 1
ATOM 75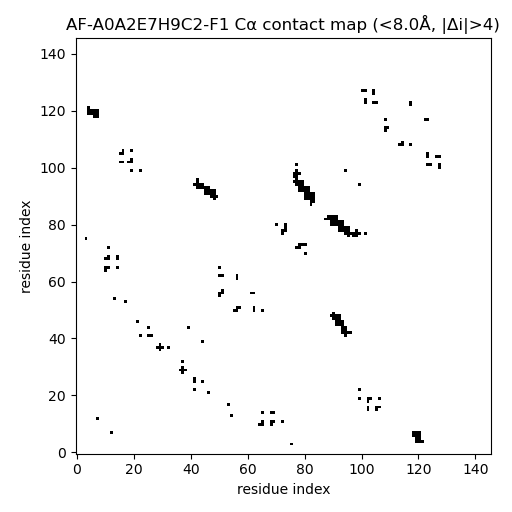7 C C . TYR A 1 92 ? 4.107 -6.127 -6.962 1.00 94.31 92 TYR A C 1
ATOM 759 O O . TYR A 1 92 ? 3.214 -6.981 -6.950 1.00 94.31 92 TYR A O 1
ATOM 767 N N . VAL A 1 93 ? 3.884 -4.842 -6.736 1.00 95.75 93 VAL A N 1
ATOM 768 C CA . VAL A 1 93 ? 2.573 -4.222 -6.593 1.00 95.75 93 VAL A CA 1
ATOM 769 C C . VAL A 1 93 ? 2.505 -3.048 -7.561 1.00 95.75 93 VAL A C 1
ATOM 771 O O . VAL A 1 93 ? 3.465 -2.295 -7.685 1.00 95.75 93 VAL A O 1
ATOM 774 N N . SER A 1 94 ? 1.378 -2.897 -8.248 1.00 95.25 94 SER A N 1
ATOM 775 C CA . SER A 1 94 ? 1.029 -1.652 -8.938 1.00 95.25 94 SER A CA 1
ATOM 776 C C . SER A 1 94 ? -0.230 -1.072 -8.311 1.00 95.25 94 SER A C 1
ATOM 778 O O . SER A 1 94 ? -1.094 -1.821 -7.841 1.00 95.25 94 SER A O 1
ATOM 780 N N . PHE A 1 95 ? -0.335 0.250 -8.278 1.00 95.19 95 PHE A N 1
ATOM 781 C CA . PHE A 1 95 ? -1.504 0.922 -7.718 1.00 95.19 95 PHE A CA 1
ATOM 782 C C . PHE A 1 95 ? -2.578 1.103 -8.781 1.00 95.19 95 PHE A C 1
ATOM 784 O O . PHE A 1 95 ? -2.284 1.251 -9.964 1.00 95.19 95 PHE A O 1
ATOM 791 N N . THR A 1 96 ? -3.836 1.061 -8.358 1.00 94.44 96 THR A N 1
ATOM 792 C CA . THR A 1 96 ? -4.955 1.487 -9.200 1.00 94.44 96 THR A CA 1
ATOM 793 C C . THR A 1 96 ? -5.216 2.977 -8.976 1.00 94.44 96 THR A C 1
ATOM 795 O O . THR A 1 96 ? -4.698 3.570 -8.027 1.00 94.44 96 THR A O 1
ATOM 798 N N . ARG A 1 97 ? -6.059 3.587 -9.816 1.00 90.81 97 ARG A N 1
ATOM 799 C CA . ARG A 1 97 ? -6.509 4.974 -9.607 1.00 90.81 97 ARG A CA 1
ATOM 800 C C . ARG A 1 97 ? -7.215 5.140 -8.261 1.00 90.81 97 ARG A C 1
ATOM 802 O O . ARG A 1 97 ? -6.859 6.037 -7.501 1.00 90.81 97 ARG A O 1
ATOM 809 N N . ASP A 1 98 ? -8.112 4.213 -7.931 1.00 90.31 98 ASP A N 1
ATOM 810 C CA . ASP A 1 98 ? -8.809 4.182 -6.640 1.00 90.31 98 ASP A CA 1
ATOM 811 C C . ASP A 1 98 ? -7.821 4.055 -5.476 1.00 90.31 98 ASP A C 1
ATOM 813 O O . ASP A 1 98 ? -7.960 4.721 -4.456 1.00 90.31 98 ASP A O 1
ATOM 817 N N . GLY A 1 99 ? -6.770 3.244 -5.626 1.00 92.75 99 GLY A N 1
ATOM 818 C CA . GLY A 1 99 ? -5.745 3.109 -4.597 1.00 92.75 99 GLY A CA 1
ATOM 819 C C . GLY A 1 99 ? -4.912 4.359 -4.395 1.00 92.75 99 GLY A C 1
ATOM 820 O O . GLY A 1 99 ? -4.675 4.745 -3.255 1.00 92.75 99 GLY A O 1
ATOM 821 N N . ILE A 1 100 ? -4.497 5.014 -5.482 1.00 92.44 100 ILE A N 1
ATOM 822 C CA . ILE A 1 100 ? -3.801 6.305 -5.417 1.00 92.44 100 ILE A CA 1
ATOM 823 C C . ILE A 1 100 ? -4.665 7.323 -4.673 1.00 92.44 100 ILE A C 1
ATOM 825 O O . ILE A 1 100 ? -4.166 8.044 -3.809 1.00 92.44 100 ILE A O 1
ATOM 829 N N . PHE A 1 101 ? -5.960 7.360 -4.984 1.00 88.88 101 PHE A N 1
ATOM 830 C CA . PHE A 1 101 ? -6.903 8.241 -4.318 1.00 88.88 101 PHE A CA 1
ATOM 831 C C . PHE A 1 101 ? -7.006 7.936 -2.815 1.00 88.88 101 PHE A C 1
ATOM 833 O O . PHE A 1 101 ? -6.749 8.809 -1.986 1.00 88.88 101 PHE A O 1
ATOM 840 N N . VAL A 1 102 ? -7.330 6.691 -2.454 1.00 90.19 102 VAL A N 1
ATOM 841 C CA . VAL A 1 102 ? -7.524 6.273 -1.055 1.00 90.19 102 VAL A CA 1
ATOM 842 C C . VAL A 1 102 ? -6.276 6.540 -0.220 1.00 90.19 102 VAL A C 1
ATOM 844 O O . VAL A 1 102 ? -6.378 6.977 0.923 1.00 90.19 102 VAL A O 1
ATOM 847 N N . VAL A 1 103 ? -5.093 6.333 -0.793 1.00 92.19 103 VAL A N 1
ATOM 848 C CA . VAL A 1 103 ? -3.813 6.592 -0.130 1.00 92.19 103 VAL A CA 1
ATOM 849 C C . VAL A 1 103 ? -3.572 8.083 0.097 1.00 92.19 103 VAL A C 1
ATOM 851 O O . VAL A 1 103 ? -3.139 8.453 1.184 1.00 92.19 103 VAL A O 1
ATOM 854 N N . LYS A 1 104 ? -3.882 8.948 -0.878 1.00 90.81 104 LYS A N 1
ATOM 855 C CA . LYS A 1 104 ? -3.806 10.409 -0.695 1.00 90.81 104 LYS A CA 1
ATOM 856 C C . LYS A 1 104 ? -4.767 10.887 0.394 1.00 90.81 104 LYS A C 1
ATOM 858 O O . LYS A 1 104 ? -4.392 11.722 1.212 1.00 90.81 104 LYS A O 1
ATOM 863 N N . THR A 1 105 ? -5.983 10.347 0.422 1.00 89.06 105 THR A N 1
ATOM 864 C CA . THR A 1 105 ? -6.981 10.659 1.456 1.00 89.06 105 THR A CA 1
ATOM 865 C C . THR A 1 105 ? -6.518 10.195 2.831 1.00 89.06 105 THR A C 1
ATOM 867 O O . THR A 1 105 ? -6.562 10.973 3.777 1.00 89.06 105 THR A O 1
ATOM 870 N N . TRP A 1 106 ? -5.997 8.969 2.936 1.00 90.56 106 TRP A N 1
ATOM 871 C CA . TRP A 1 106 ? -5.430 8.453 4.181 1.00 90.56 106 TRP A CA 1
ATOM 872 C C . TRP A 1 106 ? -4.256 9.304 4.682 1.00 90.56 106 TRP A C 1
ATOM 874 O O . TRP A 1 106 ? -4.226 9.658 5.854 1.00 90.56 106 TRP A O 1
ATOM 884 N N . ALA A 1 107 ? -3.327 9.687 3.800 1.00 90.19 107 ALA A N 1
ATOM 885 C CA . ALA A 1 107 ? -2.194 10.537 4.164 1.00 90.19 107 ALA A CA 1
ATOM 886 C C . ALA A 1 107 ? -2.642 11.893 4.734 1.00 90.19 107 ALA A C 1
ATOM 888 O O . ALA A 1 107 ? -2.111 12.329 5.747 1.00 90.19 107 ALA A O 1
ATOM 889 N N . ARG A 1 108 ? -3.670 12.520 4.146 1.00 86.75 108 ARG A N 1
ATOM 890 C CA . ARG A 1 108 ? -4.237 13.776 4.665 1.00 86.75 108 ARG A CA 1
ATOM 891 C C . ARG A 1 108 ? -4.850 13.623 6.054 1.00 86.75 108 ARG A C 1
ATOM 893 O O . ARG A 1 108 ? -4.649 14.499 6.879 1.00 86.75 108 ARG A O 1
ATOM 900 N N . ILE A 1 109 ? -5.580 12.533 6.294 1.00 86.19 109 ILE A N 1
ATOM 901 C CA . ILE A 1 109 ? -6.197 12.235 7.599 1.00 86.19 109 ILE A CA 1
ATOM 902 C C . ILE A 1 109 ? -5.125 12.042 8.679 1.00 86.19 109 ILE A C 1
ATOM 904 O O . ILE A 1 109 ? -5.280 12.498 9.808 1.00 86.19 109 ILE A O 1
ATOM 908 N N . VAL A 1 110 ? -4.030 11.363 8.327 1.00 87.50 110 VAL A N 1
ATOM 909 C CA . VAL A 1 110 ? -2.865 11.207 9.208 1.00 87.50 110 VAL A CA 1
ATOM 910 C C . VAL A 1 110 ? -2.231 12.572 9.491 1.00 87.50 110 VAL A C 1
ATOM 912 O O . VAL A 1 110 ? -1.987 12.906 10.647 1.00 87.50 110 VAL A O 1
ATOM 915 N N . ASP A 1 111 ? -2.033 13.398 8.461 1.00 86.38 111 ASP A N 1
ATOM 916 C CA . ASP A 1 111 ? -1.458 14.741 8.609 1.00 86.38 111 ASP A CA 1
ATOM 917 C C . ASP A 1 111 ? -2.360 15.694 9.425 1.00 86.38 111 ASP A C 1
ATOM 919 O O . ASP A 1 111 ? -1.843 16.562 10.131 1.00 86.38 111 ASP A O 1
ATOM 923 N N . SER A 1 112 ? -3.691 15.541 9.362 1.00 84.12 112 SER A N 1
ATOM 924 C CA . SER A 1 112 ? -4.658 16.325 10.151 1.00 84.12 112 SER A CA 1
ATOM 925 C C . SER A 1 112 ? -4.860 15.802 11.578 1.00 84.12 112 SER A C 1
ATOM 927 O O . SER A 1 112 ? -5.415 16.516 12.412 1.00 84.12 112 SER A O 1
ATOM 929 N N . GLY A 1 113 ? -4.394 14.587 11.887 1.00 84.31 113 GLY A N 1
ATOM 930 C CA . GLY A 1 113 ? -4.588 13.947 13.190 1.00 84.31 113 GLY A CA 1
ATOM 931 C C . GLY A 1 113 ? -6.005 13.405 13.422 1.00 84.31 113 GLY A C 1
ATOM 932 O O . GLY A 1 113 ? -6.377 13.132 14.560 1.00 84.31 113 GLY A O 1
ATOM 933 N N . GLU A 1 114 ? -6.796 13.223 12.363 1.00 79.62 114 GLU A N 1
ATOM 934 C CA . GLU A 1 114 ? -8.203 12.781 12.417 1.00 79.62 114 GLU A CA 1
ATOM 935 C C . GLU A 1 114 ? -8.349 11.248 12.300 1.00 79.62 114 GLU A C 1
ATOM 937 O O . GLU A 1 114 ? -9.420 10.712 12.018 1.00 79.62 114 GLU A O 1
ATOM 942 N N . GLU A 1 115 ? -7.265 10.498 12.501 1.00 80.94 115 GLU A N 1
ATOM 943 C CA . GLU A 1 115 ? -7.195 9.041 12.297 1.00 80.94 115 GLU A CA 1
ATOM 944 C C . GLU A 1 115 ? -8.258 8.252 13.078 1.00 80.94 115 GLU A C 1
ATOM 946 O O . GLU A 1 115 ? -8.732 7.205 12.618 1.00 80.94 115 GLU A O 1
ATOM 951 N N . ASP A 1 116 ? -8.629 8.754 14.258 1.00 77.69 116 ASP A N 1
ATOM 952 C CA . ASP A 1 116 ? -9.629 8.159 15.145 1.00 77.69 116 ASP A CA 1
ATOM 953 C C . ASP A 1 116 ? -11.066 8.352 14.638 1.00 77.69 116 ASP A C 1
ATOM 955 O O . ASP A 1 116 ? -11.963 7.607 15.043 1.00 77.69 116 ASP A O 1
ATOM 959 N N . GLU A 1 117 ? -11.292 9.287 13.714 1.00 74.06 117 GLU A N 1
ATOM 960 C CA . GLU A 1 117 ? -12.591 9.536 13.080 1.00 74.06 117 GLU A CA 1
ATOM 961 C C . GLU A 1 117 ? -12.792 8.663 11.829 1.00 74.06 117 GLU A C 1
ATOM 963 O O . GLU A 1 117 ? -13.916 8.271 11.509 1.00 74.06 117 GLU A O 1
ATOM 968 N N . PHE A 1 118 ? -11.701 8.245 11.176 1.00 74.69 118 PHE A N 1
ATOM 969 C CA . PHE A 1 118 ? -11.714 7.448 9.944 1.00 74.69 118 PHE A CA 1
ATOM 970 C C . PHE A 1 118 ? -11.296 5.995 10.193 1.00 74.69 118 PHE A C 1
ATOM 972 O O . PHE A 1 118 ? -10.230 5.509 9.801 1.00 74.69 118 PHE A O 1
ATOM 979 N N . ASN A 1 119 ? -12.185 5.254 10.854 1.00 77.75 119 ASN A N 1
ATOM 980 C CA . ASN A 1 119 ? -11.919 3.868 11.240 1.00 77.75 119 ASN A CA 1
ATOM 981 C C . ASN A 1 119 ? -12.277 2.832 10.172 1.00 77.75 119 ASN A C 1
ATOM 983 O O . ASN A 1 119 ? -11.850 1.680 10.297 1.00 77.75 119 ASN A O 1
ATOM 987 N N . ASN A 1 120 ? -13.049 3.191 9.144 1.00 83.69 120 ASN A N 1
ATOM 988 C CA . ASN A 1 120 ? -13.558 2.240 8.157 1.00 83.69 120 ASN A CA 1
ATOM 989 C C . ASN A 1 120 ? -13.206 2.658 6.729 1.00 83.69 120 ASN A C 1
ATOM 991 O O . ASN A 1 120 ? -13.110 3.838 6.410 1.00 83.69 120 ASN A O 1
ATOM 995 N N . PHE A 1 121 ? -13.086 1.670 5.840 1.00 80.00 121 PHE A N 1
ATOM 996 C CA . PHE A 1 121 ? -12.859 1.944 4.418 1.00 80.00 121 PHE A CA 1
ATOM 997 C C . PHE A 1 121 ? -14.008 2.730 3.779 1.00 80.00 121 PHE A C 1
ATOM 999 O O . PHE A 1 121 ? -13.746 3.575 2.936 1.00 80.00 121 PHE A O 1
ATOM 1006 N N . ASP A 1 122 ? -15.251 2.519 4.223 1.00 78.06 122 ASP A N 1
ATOM 1007 C CA . ASP A 1 122 ? -16.408 3.289 3.754 1.00 78.06 122 ASP A CA 1
ATOM 1008 C C . ASP A 1 122 ? -16.254 4.792 4.058 1.00 78.06 122 ASP A C 1
ATOM 1010 O O . ASP A 1 122 ? -16.764 5.613 3.308 1.00 78.06 122 ASP A O 1
ATOM 1014 N N . ASP A 1 123 ? -15.556 5.165 5.136 1.00 72.38 123 ASP A N 1
ATOM 1015 C CA . ASP A 1 123 ? -15.330 6.570 5.494 1.00 72.38 123 ASP A CA 1
ATOM 1016 C C . ASP A 1 123 ? -14.255 7.193 4.587 1.00 72.38 123 ASP A C 1
ATOM 1018 O O . ASP A 1 123 ? -14.397 8.338 4.164 1.00 72.38 123 ASP A O 1
ATOM 1022 N N . LEU A 1 124 ? -13.242 6.412 4.187 1.00 75.19 124 LEU A N 1
ATOM 1023 C CA . LEU A 1 124 ? -12.260 6.821 3.170 1.00 75.19 124 LEU A CA 1
ATOM 1024 C C . LEU A 1 124 ? -12.886 6.940 1.776 1.00 75.19 124 LEU A C 1
ATOM 1026 O O . LEU A 1 124 ? -12.623 7.899 1.054 1.00 75.19 124 LEU A O 1
ATOM 1030 N N . GLU A 1 125 ? -13.740 5.983 1.418 1.00 73.81 125 GLU A N 1
ATOM 1031 C CA . GLU A 1 125 ? -14.482 5.951 0.154 1.00 73.81 125 GLU A CA 1
ATOM 1032 C C . GLU A 1 125 ? -15.620 6.987 0.106 1.00 73.81 125 GLU A C 1
ATOM 1034 O O . GLU A 1 125 ? -16.093 7.301 -0.975 1.00 73.81 125 GLU A O 1
ATOM 1039 N N . LYS A 1 126 ? -16.076 7.537 1.239 1.00 68.44 126 LYS A N 1
ATOM 1040 C CA . LYS A 1 126 ? -17.048 8.651 1.287 1.00 68.44 126 LYS A CA 1
ATOM 1041 C C . LYS A 1 126 ? -16.397 10.018 1.434 1.00 68.44 126 LYS A C 1
ATOM 1043 O O . LYS A 1 126 ? -16.933 11.000 0.929 1.00 68.44 126 LYS A O 1
ATOM 1048 N N . GLY A 1 127 ? -15.243 10.098 2.098 1.00 58.50 127 GLY A N 1
ATOM 1049 C CA . GLY A 1 127 ? -14.371 11.271 2.011 1.00 58.50 127 GLY A CA 1
ATOM 1050 C C . GLY A 1 127 ? -14.038 11.602 0.552 1.00 58.50 127 GLY A C 1
ATOM 1051 O O . GLY A 1 127 ? -13.930 12.772 0.204 1.00 58.50 127 GLY A O 1
ATOM 1052 N N . TYR A 1 128 ? -13.988 10.578 -0.309 1.00 56.09 128 TYR A N 1
ATOM 1053 C CA . TYR A 1 128 ? -13.981 10.700 -1.769 1.00 56.09 128 TYR A CA 1
ATOM 1054 C C . TYR A 1 128 ? -15.212 11.416 -2.339 1.00 56.09 128 TYR A C 1
ATOM 1056 O O . TYR A 1 128 ? -15.063 12.443 -2.991 1.00 56.09 128 TYR A O 1
ATOM 1064 N N . GLU A 1 129 ? -16.423 10.912 -2.073 1.00 53.88 129 GLU A N 1
ATOM 1065 C CA . GLU A 1 129 ? -17.667 11.475 -2.625 1.00 53.88 129 GLU A CA 1
ATOM 1066 C C . GLU A 1 129 ? -17.867 12.951 -2.229 1.00 53.88 129 GLU A C 1
ATOM 1068 O O . GLU A 1 129 ? -18.406 13.726 -3.014 1.00 53.88 129 GLU A O 1
ATOM 1073 N N . ARG A 1 130 ? -17.387 13.359 -1.043 1.00 49.53 130 ARG A N 1
ATOM 1074 C CA . ARG A 1 130 ? -17.404 14.767 -0.598 1.00 49.53 130 ARG A CA 1
ATOM 1075 C C . ARG A 1 130 ? -16.424 15.665 -1.364 1.00 49.53 130 ARG A C 1
ATOM 1077 O O . ARG A 1 130 ? -16.707 16.838 -1.567 1.00 49.53 130 ARG A O 1
ATOM 1084 N N . GLN A 1 131 ? -15.288 15.137 -1.815 1.00 49.97 131 GLN A N 1
ATOM 1085 C CA . GLN A 1 131 ? -14.311 15.924 -2.577 1.00 49.97 131 GLN A CA 1
ATOM 1086 C C . GLN A 1 131 ? -14.767 16.184 -4.018 1.00 49.97 131 GLN A C 1
ATOM 1088 O O . GLN A 1 131 ? -14.531 17.274 -4.534 1.00 49.97 131 GLN A O 1
ATOM 1093 N N . ASP A 1 132 ? -15.460 15.231 -4.652 1.00 46.31 132 ASP A N 1
ATOM 1094 C CA . ASP A 1 132 ? -16.056 15.462 -5.975 1.00 46.31 132 ASP A CA 1
ATOM 1095 C C . ASP A 1 132 ? -17.198 16.497 -5.896 1.00 46.31 132 ASP A C 1
ATOM 1097 O O . ASP A 1 132 ? -17.345 17.306 -6.814 1.00 46.31 132 ASP A O 1
ATOM 1101 N N . SER A 1 133 ? -17.954 16.559 -4.787 1.00 41.59 133 SER A N 1
ATOM 1102 C CA . SER A 1 133 ? -18.972 17.605 -4.590 1.00 41.59 133 SER A CA 1
ATOM 1103 C C . SER A 1 133 ? -18.388 18.994 -4.325 1.00 41.59 133 SER A C 1
ATOM 1105 O O . SER A 1 133 ? -18.933 19.966 -4.843 1.00 41.59 133 SER A O 1
ATOM 1107 N N . ASP A 1 134 ? -17.269 19.093 -3.602 1.00 45.62 134 ASP A N 1
ATOM 1108 C CA . ASP A 1 134 ? -16.596 20.377 -3.342 1.00 45.62 134 ASP A CA 1
ATOM 1109 C C . ASP A 1 134 ? -15.850 20.902 -4.585 1.00 45.62 134 ASP A C 1
ATOM 1111 O O . ASP A 1 134 ? -15.616 22.099 -4.725 1.00 45.62 134 ASP A O 1
ATOM 1115 N N . SER A 1 135 ? -15.507 20.026 -5.539 1.00 47.03 135 SER A N 1
ATOM 1116 C CA . SER A 1 135 ? -14.873 20.422 -6.807 1.00 47.03 135 SER A CA 1
ATOM 1117 C C . SER A 1 135 ? -15.823 21.088 -7.816 1.00 47.03 135 SER A C 1
ATOM 1119 O O . SER A 1 135 ? -15.361 21.647 -8.811 1.00 47.03 135 SER A O 1
ATOM 1121 N N . ASN A 1 136 ? -17.136 21.064 -7.549 1.00 39.41 136 ASN A N 1
ATOM 1122 C CA . ASN A 1 136 ? -18.153 21.749 -8.350 1.00 39.41 136 ASN A CA 1
ATOM 1123 C C . ASN A 1 136 ? -18.527 23.143 -7.821 1.00 39.41 136 ASN A C 1
ATOM 1125 O O . ASN A 1 136 ? -19.305 23.831 -8.484 1.00 39.41 136 ASN A O 1
ATOM 1129 N N . GLU A 1 137 ? -17.958 23.613 -6.704 1.00 39.56 137 GLU A N 1
ATOM 1130 C CA . GLU A 1 137 ? -17.961 25.047 -6.390 1.00 39.56 137 GLU A CA 1
ATOM 1131 C C . GLU A 1 137 ? -16.909 25.745 -7.263 1.00 39.56 137 GLU A C 1
ATOM 1133 O O . GLU A 1 137 ? -15.824 26.153 -6.842 1.00 39.56 137 GLU A O 1
ATOM 1138 N N . VAL A 1 138 ? -17.251 25.870 -8.547 1.00 38.97 138 VAL A N 1
ATOM 1139 C CA . VAL A 1 138 ? -16.746 26.954 -9.379 1.00 38.97 138 VAL A CA 1
ATOM 1140 C C . VAL A 1 138 ? -17.123 28.227 -8.633 1.00 38.97 138 VAL A C 1
ATOM 1142 O O . VAL A 1 138 ? -18.294 28.590 -8.577 1.00 38.97 138 VAL A O 1
ATOM 1145 N N . TRP A 1 139 ? -16.138 28.888 -8.030 1.00 40.69 139 TRP A N 1
ATOM 1146 C CA . TRP A 1 139 ? -16.258 30.295 -7.686 1.00 40.69 139 TRP A CA 1
ATOM 1147 C C . TRP A 1 139 ? -16.568 31.012 -8.999 1.00 40.69 139 TRP A C 1
ATOM 1149 O O . TRP A 1 139 ? -15.659 31.266 -9.795 1.00 40.69 139 TRP A O 1
ATOM 1159 N N . GLU A 1 140 ? -17.853 31.249 -9.279 1.00 40.69 140 GLU A N 1
ATOM 1160 C CA . GLU A 1 140 ? -18.254 32.203 -10.299 1.00 40.69 140 GLU A CA 1
ATOM 1161 C C . GLU A 1 140 ? -17.582 33.506 -9.888 1.00 40.69 140 GLU A C 1
ATOM 1163 O O . GLU A 1 140 ? -17.912 34.118 -8.875 1.00 40.69 140 GLU A O 1
ATOM 1168 N N . ARG A 1 141 ? -16.513 33.843 -10.610 1.00 39.91 141 ARG A N 1
ATOM 1169 C CA . ARG A 1 141 ? -15.812 35.105 -10.468 1.00 39.91 141 ARG A CA 1
ATOM 1170 C C . ARG A 1 141 ? -16.873 36.164 -10.727 1.00 39.91 141 ARG A C 1
ATOM 1172 O O . ARG A 1 141 ? -17.278 36.308 -11.876 1.00 39.91 141 ARG A O 1
ATOM 1179 N N . GLU A 1 142 ? -17.346 36.824 -9.672 1.00 42.12 142 GLU A N 1
ATOM 1180 C CA . GLU A 1 142 ? -18.222 37.982 -9.800 1.00 42.12 142 GLU A CA 1
ATOM 1181 C C . GLU A 1 142 ? -17.544 38.937 -10.788 1.00 42.12 142 GLU A C 1
ATOM 1183 O O . GLU A 1 142 ? -16.463 39.471 -10.530 1.00 42.12 142 GLU A O 1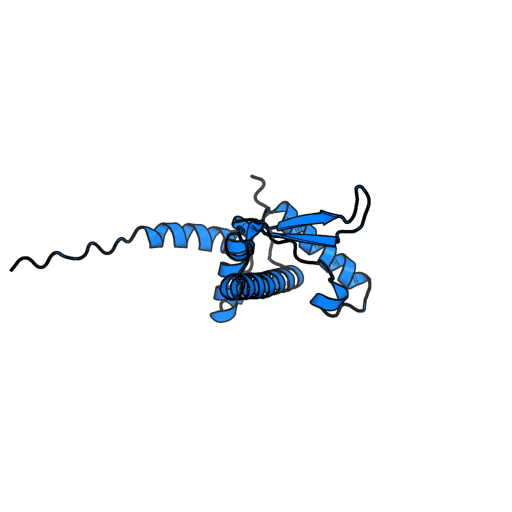
ATOM 1188 N N . GLU A 1 143 ? -18.121 39.056 -11.985 1.00 41.03 143 GLU A N 1
ATOM 1189 C CA . GLU A 1 143 ? -17.759 40.100 -12.927 1.00 41.03 143 GLU A CA 1
ATOM 1190 C C . GLU A 1 143 ? -18.143 41.423 -12.263 1.00 41.03 143 GLU A C 1
ATOM 1192 O O . GLU A 1 143 ? -19.315 41.798 -12.215 1.00 41.03 143 GLU A O 1
ATOM 1197 N N . GLU A 1 144 ? -17.150 42.123 -11.714 1.00 41.91 144 GLU A N 1
ATOM 1198 C CA . GLU A 1 144 ? -17.273 43.536 -11.375 1.00 41.91 144 GLU A CA 1
ATOM 1199 C C . GLU A 1 144 ? -17.568 44.313 -12.668 1.00 41.91 144 GLU A C 1
ATOM 1201 O O . GLU A 1 144 ? -16.668 44.678 -13.423 1.00 41.91 144 GLU A O 1
ATOM 1206 N N . PHE A 1 145 ? -18.849 44.558 -12.936 1.00 40.94 145 PHE A N 1
ATOM 1207 C CA . PHE A 1 145 ? -19.277 45.629 -13.825 1.00 40.94 145 PHE A CA 1
ATOM 1208 C C . PHE A 1 145 ? -19.337 46.933 -13.026 1.00 40.94 145 PHE A C 1
ATOM 1210 O O . PHE A 1 145 ? -20.273 47.141 -12.251 1.00 40.94 145 PHE A O 1
ATOM 1217 N N . TYR A 1 146 ? -18.366 47.817 -13.262 1.00 49.34 146 TYR A N 1
ATOM 1218 C CA . TYR A 1 146 ? -18.496 49.265 -13.076 1.00 49.34 146 TYR A CA 1
ATOM 1219 C C . TYR A 1 146 ? -17.855 50.007 -14.247 1.00 49.34 146 TYR A C 1
ATOM 1221 O O . TYR A 1 146 ? -16.733 49.627 -14.651 1.00 49.34 146 TYR A O 1
#

Radius of gyration: 18.2 Å; Cα contacts (8 Å, |Δi|>4): 139; chains: 1; bounding box: 35×69×36 Å

Mean predicted aligned error: 9.45 Å

Sequence (146 aa):
MKKFRGKISSTQRDILMWMWNNLILISKEKLTSSGSEKFLDDTDFLIPWTPNDSFNLDLKKDKNRYSRSLKTLEERGYLIRKRSGQRGAIAYVSFTRDGIFVVKTWARIVDSGEEDEFNNFDDLEKGYERQDSDSNEVWEREEEFY

Secondary structure (DSSP, 8-state):
------B--HHHHHHHHHHHHHHHHHHHHHHH--SGGGGS-GGG--EE--HHHHHT--SHHHHHHHHHHHHHHHHTTSEEEEESSTTPPEEEEEE-HHHHHHHHHHHHHHHHT-TTT--BHHHHHHHHHHHHHHTT----------